Protein AF-A0A109KFL0-F1 (afdb_monomer_lite)

Structure (mmCIF, N/CA/C/O backbone):
data_AF-A0A109KFL0-F1
#
_entry.id   AF-A0A109KFL0-F1
#
loop_
_atom_site.group_PDB
_atom_site.id
_atom_site.type_symbol
_atom_site.label_atom_id
_atom_site.label_alt_id
_atom_site.label_comp_id
_atom_site.label_asym_id
_atom_site.label_entity_id
_atom_site.label_seq_id
_atom_site.pdbx_PDB_ins_code
_atom_site.Cartn_x
_atom_site.Cartn_y
_atom_site.Cartn_z
_atom_site.occupancy
_atom_site.B_iso_or_equiv
_atom_site.auth_seq_id
_atom_site.auth_comp_id
_atom_site.auth_asym_id
_atom_site.auth_atom_id
_atom_site.pdbx_PDB_model_num
ATOM 1 N N . MET A 1 1 ? 1.270 22.068 -15.092 1.00 33.88 1 MET A N 1
ATOM 2 C CA . MET A 1 1 ? 1.222 20.608 -14.854 1.00 33.88 1 MET A CA 1
ATOM 3 C C . MET A 1 1 ? 2.651 20.091 -14.741 1.00 33.88 1 MET A C 1
ATOM 5 O O . MET A 1 1 ? 3.387 20.202 -15.711 1.00 33.88 1 MET A O 1
ATOM 9 N N . ASN A 1 2 ? 3.074 19.600 -13.573 1.00 42.84 2 ASN A N 1
ATOM 10 C CA . ASN A 1 2 ? 4.474 19.226 -13.339 1.00 42.84 2 ASN A CA 1
ATOM 11 C C . ASN A 1 2 ? 4.716 17.763 -13.730 1.00 42.84 2 ASN A C 1
ATOM 13 O O . ASN A 1 2 ? 4.313 16.843 -13.018 1.00 42.84 2 ASN A O 1
ATOM 17 N N . ASN A 1 3 ? 5.386 17.572 -14.867 1.00 49.91 3 ASN A N 1
ATOM 18 C CA . ASN A 1 3 ? 5.832 16.284 -15.389 1.00 49.91 3 ASN A CA 1
ATOM 19 C C . ASN A 1 3 ? 6.999 15.736 -14.550 1.00 49.91 3 ASN A C 1
ATOM 21 O O . ASN A 1 3 ? 8.153 15.783 -14.964 1.00 49.91 3 ASN A O 1
ATOM 25 N N . ASN A 1 4 ? 6.703 15.176 -13.374 1.00 55.09 4 ASN A N 1
ATOM 26 C CA . ASN A 1 4 ? 7.622 14.277 -12.669 1.00 55.09 4 ASN A CA 1
ATOM 27 C C . ASN A 1 4 ? 7.576 12.898 -13.348 1.00 55.09 4 ASN A C 1
ATOM 29 O O . ASN A 1 4 ? 7.119 11.915 -12.757 1.00 55.09 4 ASN A O 1
ATOM 33 N N . ALA A 1 5 ? 7.983 12.855 -14.622 1.00 48.16 5 ALA A N 1
ATOM 34 C CA . ALA A 1 5 ? 8.318 11.613 -15.303 1.00 48.16 5 ALA A CA 1
ATOM 35 C C . ALA A 1 5 ? 9.259 10.841 -14.373 1.00 48.16 5 ALA A C 1
ATOM 37 O O . ALA A 1 5 ? 10.198 11.424 -13.835 1.00 48.16 5 ALA A O 1
ATOM 38 N N . LEU A 1 6 ? 8.906 9.590 -14.077 1.00 59.59 6 LEU A N 1
ATOM 39 C CA . LEU A 1 6 ? 9.427 8.803 -12.966 1.00 59.59 6 LEU A CA 1
ATOM 40 C C . LEU A 1 6 ? 10.961 8.764 -12.949 1.00 59.59 6 LEU A C 1
ATOM 42 O O . LEU A 1 6 ? 11.564 7.835 -13.479 1.00 59.59 6 LEU A O 1
ATOM 46 N N . ASN A 1 7 ? 11.606 9.721 -12.278 1.00 63.00 7 ASN A N 1
ATOM 47 C CA . ASN A 1 7 ? 12.985 9.526 -11.87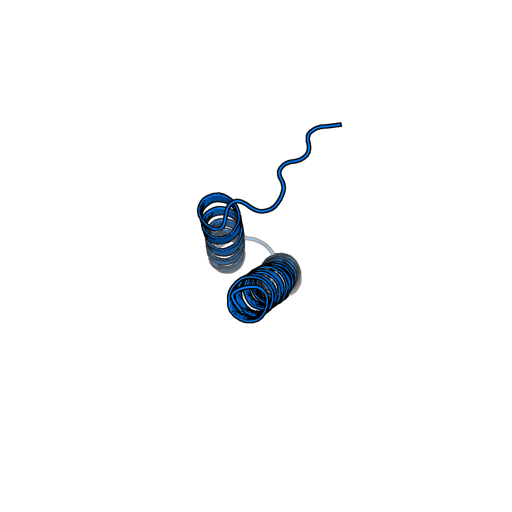2 1.00 63.00 7 ASN A CA 1
ATOM 48 C C . ASN A 1 7 ? 12.960 8.302 -10.936 1.00 63.00 7 ASN A C 1
ATOM 50 O O . ASN A 1 7 ? 12.223 8.344 -9.939 1.00 63.00 7 ASN A O 1
ATOM 54 N N . PRO A 1 8 ? 13.692 7.214 -11.238 1.00 64.62 8 PRO A N 1
ATOM 55 C CA . PRO A 1 8 ? 13.653 5.975 -10.460 1.00 64.62 8 PRO A CA 1
ATOM 56 C C . PRO A 1 8 ? 13.890 6.218 -8.964 1.00 64.62 8 PRO A C 1
ATOM 58 O O . PRO A 1 8 ? 13.241 5.585 -8.129 1.00 64.62 8 PRO A O 1
ATOM 61 N N . SER A 1 9 ? 14.713 7.212 -8.622 1.00 68.50 9 SER A N 1
ATOM 62 C CA . SER A 1 9 ? 14.973 7.646 -7.246 1.00 68.50 9 SER A CA 1
ATOM 63 C C . SER A 1 9 ? 13.715 8.190 -6.556 1.00 68.50 9 SER A C 1
ATOM 65 O O . SER A 1 9 ? 13.445 7.877 -5.401 1.00 68.50 9 SER A O 1
ATOM 67 N N . THR A 1 10 ? 12.883 8.955 -7.272 1.00 81.56 10 THR A N 1
ATOM 68 C CA . THR A 1 10 ? 11.619 9.497 -6.735 1.00 81.56 10 THR A CA 1
ATOM 69 C C . THR A 1 10 ? 10.536 8.426 -6.604 1.00 81.56 10 THR A C 1
ATOM 71 O O . THR A 1 10 ? 9.743 8.461 -5.661 1.00 81.56 10 THR A O 1
ATOM 74 N N . ALA A 1 11 ? 10.511 7.446 -7.513 1.00 86.44 11 ALA A N 1
ATOM 75 C CA . ALA A 1 11 ? 9.586 6.318 -7.448 1.00 86.44 11 ALA A CA 1
ATOM 76 C C . ALA A 1 11 ? 9.893 5.424 -6.237 1.00 86.44 11 ALA A C 1
ATOM 78 O O . ALA A 1 11 ? 8.990 5.124 -5.455 1.00 86.44 11 ALA A O 1
ATOM 79 N N . ALA A 1 12 ? 11.170 5.082 -6.033 1.00 88.94 12 ALA A N 1
ATOM 80 C CA . ALA A 1 12 ? 11.626 4.286 -4.896 1.00 88.94 12 ALA A CA 1
ATOM 81 C C . ALA A 1 12 ? 11.271 4.940 -3.550 1.00 88.94 12 ALA A C 1
ATOM 83 O O . ALA A 1 12 ? 10.684 4.283 -2.688 1.00 88.94 12 ALA A O 1
ATOM 84 N N . SER A 1 13 ? 11.520 6.245 -3.394 1.00 92.81 13 SER A N 1
ATOM 85 C CA . SER A 1 13 ? 11.169 6.981 -2.170 1.00 92.81 13 SER A CA 1
ATOM 86 C C . SER A 1 13 ? 9.667 6.967 -1.882 1.00 92.81 13 SER A C 1
ATOM 88 O O . SER A 1 13 ? 9.253 6.781 -0.739 1.00 92.81 13 SER A O 1
ATOM 90 N N . ARG A 1 14 ? 8.821 7.104 -2.912 1.00 93.44 14 ARG A N 1
ATOM 91 C CA . ARG A 1 14 ? 7.357 7.048 -2.752 1.00 93.44 14 ARG A CA 1
ATOM 92 C C . ARG A 1 14 ? 6.865 5.652 -2.374 1.00 93.44 14 ARG A C 1
ATOM 94 O O . ARG A 1 14 ? 5.976 5.532 -1.531 1.00 93.44 14 ARG A O 1
ATOM 101 N N . ILE A 1 15 ? 7.442 4.608 -2.970 1.00 95.19 15 ILE A N 1
ATOM 102 C CA . ILE A 1 15 ? 7.146 3.212 -2.618 1.00 95.19 15 ILE A CA 1
ATOM 103 C C . ILE A 1 15 ? 7.507 2.964 -1.147 1.00 95.19 15 ILE A C 1
ATOM 105 O O . ILE A 1 15 ? 6.667 2.481 -0.386 1.00 95.19 15 ILE A O 1
ATOM 109 N N . ALA A 1 16 ? 8.716 3.351 -0.727 1.00 94.88 16 ALA A N 1
ATOM 110 C CA . ALA A 1 16 ? 9.177 3.207 0.652 1.00 94.88 16 ALA A CA 1
ATOM 111 C C . ALA A 1 16 ? 8.290 3.979 1.642 1.00 94.88 16 ALA A C 1
ATOM 113 O O . ALA A 1 16 ? 7.885 3.426 2.664 1.00 94.88 16 ALA A O 1
ATOM 114 N N . ALA A 1 17 ? 7.905 5.213 1.304 1.00 97.06 17 ALA A N 1
ATOM 115 C CA . ALA A 1 17 ? 7.011 6.020 2.128 1.00 97.06 17 ALA A CA 1
ATOM 116 C C . ALA A 1 17 ? 5.643 5.349 2.330 1.00 97.06 17 ALA A C 1
ATOM 118 O O . ALA A 1 17 ? 5.132 5.306 3.447 1.00 97.06 17 ALA A O 1
ATOM 119 N N . HIS A 1 18 ? 5.049 4.774 1.278 1.00 97.81 18 HIS A N 1
ATOM 120 C CA . HIS A 1 18 ? 3.796 4.029 1.412 1.00 97.81 18 HIS A CA 1
ATOM 121 C C . HIS A 1 18 ? 3.944 2.768 2.264 1.00 97.81 18 HIS A C 1
ATOM 123 O O . HIS A 1 18 ? 3.080 2.517 3.102 1.00 97.81 18 HIS A O 1
ATOM 129 N N . LYS A 1 19 ? 5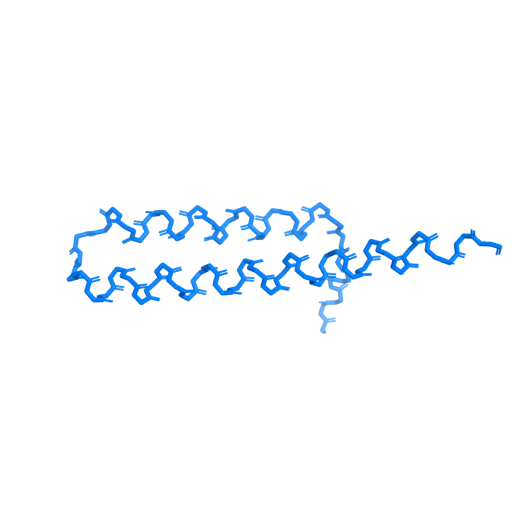.041 2.018 2.128 1.00 97.12 19 LYS A N 1
ATOM 130 C CA . LYS A 1 19 ? 5.315 0.864 2.998 1.00 97.12 19 LYS A CA 1
ATOM 131 C C . LYS A 1 19 ? 5.459 1.281 4.467 1.00 97.12 19 LYS A C 1
ATOM 133 O O . LYS A 1 19 ? 4.840 0.667 5.331 1.00 97.12 19 LYS A O 1
ATOM 138 N N . ALA A 1 20 ? 6.185 2.363 4.748 1.00 97.69 20 ALA A N 1
ATOM 139 C CA . ALA A 1 20 ? 6.329 2.900 6.101 1.00 97.69 20 ALA A CA 1
ATOM 140 C C . ALA A 1 20 ? 4.984 3.358 6.692 1.00 97.69 20 ALA A C 1
ATOM 142 O O . ALA A 1 20 ? 4.654 3.007 7.822 1.00 97.69 20 ALA A O 1
ATOM 143 N N . MET A 1 21 ? 4.165 4.071 5.910 1.00 96.88 21 MET A N 1
ATOM 144 C CA . MET A 1 21 ? 2.815 4.470 6.328 1.00 96.88 21 MET A CA 1
ATOM 145 C C . MET A 1 21 ? 1.899 3.266 6.585 1.00 96.88 21 MET A C 1
ATOM 147 O O . MET A 1 21 ? 1.094 3.302 7.513 1.00 96.88 21 MET A O 1
ATOM 151 N N . ALA A 1 22 ? 2.023 2.193 5.796 1.00 97.81 22 ALA A N 1
ATOM 152 C CA . ALA A 1 22 ? 1.280 0.958 6.027 1.00 97.81 22 ALA A CA 1
ATOM 153 C C . ALA A 1 22 ? 1.651 0.335 7.381 1.00 97.81 22 ALA A C 1
ATOM 155 O O . ALA A 1 22 ? 0.761 -0.008 8.155 1.00 97.81 22 ALA A O 1
ATOM 156 N N . LEU A 1 23 ? 2.946 0.252 7.700 1.00 97.56 23 LEU A N 1
ATOM 157 C CA . LEU A 1 23 ? 3.413 -0.241 8.998 1.00 97.56 23 LEU A CA 1
ATOM 158 C C . LEU A 1 23 ? 2.939 0.656 10.145 1.00 97.56 23 LEU A C 1
ATOM 160 O O . LEU A 1 23 ? 2.384 0.155 11.116 1.00 97.56 23 LEU A O 1
ATOM 164 N N . ALA A 1 24 ? 3.058 1.978 10.008 1.00 96.88 24 ALA A N 1
ATOM 165 C CA . ALA A 1 24 ? 2.563 2.928 11.004 1.00 96.88 24 ALA A CA 1
ATOM 166 C C . ALA A 1 24 ? 1.052 2.775 11.262 1.00 96.88 24 ALA A C 1
ATOM 168 O O . ALA A 1 24 ? 0.601 2.910 12.397 1.00 96.88 24 ALA A O 1
ATOM 169 N N . ALA A 1 25 ? 0.262 2.439 10.234 1.00 96.75 25 ALA A N 1
ATOM 170 C CA . ALA A 1 25 ? -1.167 2.184 10.394 1.00 96.75 25 ALA A CA 1
ATOM 171 C C . ALA A 1 25 ? -1.465 0.964 11.281 1.00 96.75 25 ALA A C 1
ATOM 173 O O . ALA A 1 25 ? -2.480 0.971 11.974 1.00 96.75 25 ALA A O 1
ATOM 174 N N . LEU A 1 26 ? -0.592 -0.051 11.304 1.00 94.62 26 LEU A N 1
ATOM 175 C CA . LEU A 1 26 ? -0.742 -1.214 12.186 1.00 94.62 26 LEU A CA 1
ATOM 176 C C . LEU A 1 26 ? -0.519 -0.859 13.663 1.00 94.62 26 LEU A C 1
ATOM 178 O O . LEU A 1 26 ? -1.151 -1.473 14.520 1.00 94.62 26 LEU A O 1
ATOM 182 N N . TYR A 1 27 ? 0.318 0.145 13.939 1.00 95.38 27 TYR A N 1
ATOM 183 C CA . TYR A 1 27 ? 0.627 0.631 15.289 1.00 95.38 27 TYR A CA 1
ATOM 184 C C . TYR A 1 27 ? -0.328 1.719 15.802 1.00 95.38 27 TYR A C 1
ATOM 186 O O . TYR A 1 27 ? -0.242 2.104 16.963 1.00 95.38 27 TYR A O 1
ATOM 194 N N . ALA A 1 28 ? -1.221 2.246 14.961 1.00 94.88 28 ALA A N 1
ATOM 195 C CA . ALA A 1 28 ? -2.134 3.317 15.357 1.00 94.88 28 ALA A CA 1
ATOM 196 C C . ALA A 1 28 ? -3.176 2.839 16.384 1.00 94.88 28 ALA A C 1
ATOM 198 O O . ALA A 1 28 ? -3.683 1.730 16.275 1.00 94.88 28 ALA A O 1
ATOM 199 N N . ASP A 1 29 ? -3.602 3.702 17.304 1.00 94.12 29 ASP A N 1
ATOM 200 C CA . ASP A 1 29 ? -4.635 3.380 18.303 1.00 94.12 29 ASP A CA 1
ATOM 201 C C . ASP A 1 29 ? -6.064 3.575 17.754 1.00 94.12 29 ASP A C 1
ATOM 203 O O . ASP A 1 29 ? -6.861 4.382 18.215 1.00 94.12 29 ASP A O 1
ATOM 207 N N . SER A 1 30 ? -6.367 2.894 16.649 1.00 93.31 30 SER A N 1
ATOM 208 C CA . SER A 1 30 ? -7.702 2.877 16.029 1.00 93.31 30 SER A CA 1
ATOM 209 C C . SER A 1 30 ? -8.213 1.446 15.925 1.00 93.31 30 SER A C 1
ATOM 211 O O . SER A 1 30 ? -7.439 0.509 16.105 1.00 93.31 30 SER A O 1
ATOM 213 N N . SER A 1 31 ? -9.498 1.241 15.620 1.00 97.00 31 SER A N 1
ATOM 214 C CA . SER A 1 31 ? -10.067 -0.111 15.512 1.00 97.00 31 SER A CA 1
ATOM 215 C C . SER A 1 31 ? -9.316 -0.993 14.507 1.00 97.00 31 SER A C 1
ATOM 217 O O . SER A 1 31 ? -8.775 -0.505 13.511 1.00 97.00 31 SER A O 1
ATOM 219 N N . LEU A 1 32 ? -9.316 -2.312 14.734 1.00 96.31 32 LEU A N 1
ATOM 220 C CA . LEU A 1 32 ? -8.617 -3.271 13.871 1.00 96.31 32 LEU A CA 1
ATOM 221 C C . LEU A 1 32 ? -9.010 -3.116 12.393 1.00 96.31 32 LEU A C 1
ATOM 223 O O . LEU A 1 32 ? -8.136 -3.037 11.530 1.00 96.31 32 LEU A O 1
ATOM 227 N N . SER A 1 33 ? -10.309 -2.996 12.109 1.00 97.75 33 SER A N 1
ATOM 228 C CA . SER A 1 33 ? -10.825 -2.788 10.751 1.00 97.75 33 SER A CA 1
ATOM 229 C C . SER A 1 33 ? -10.270 -1.513 10.110 1.00 97.75 33 SER A C 1
ATOM 231 O O . SER A 1 33 ? -9.872 -1.529 8.947 1.00 97.75 33 SER A O 1
ATOM 233 N N . THR A 1 34 ? -10.170 -0.424 10.879 1.00 97.56 34 THR A N 1
ATOM 234 C CA . THR A 1 34 ? -9.607 0.852 10.409 1.00 97.56 34 THR A CA 1
ATOM 235 C C . THR A 1 34 ? -8.121 0.723 10.085 1.00 97.56 34 THR A C 1
ATOM 237 O O . THR A 1 34 ? -7.672 1.184 9.032 1.00 97.56 34 THR A O 1
ATOM 240 N N . ARG A 1 35 ? -7.349 0.062 10.956 1.00 97.56 35 ARG A N 1
ATOM 241 C CA . ARG A 1 35 ? -5.912 -0.169 10.735 1.00 97.56 35 ARG A CA 1
ATOM 242 C C . ARG A 1 35 ? -5.665 -1.013 9.493 1.00 97.56 35 ARG A C 1
ATOM 244 O O . ARG A 1 35 ? -4.843 -0.637 8.661 1.00 97.56 35 ARG A O 1
ATOM 251 N N . LEU A 1 36 ? -6.422 -2.099 9.326 1.00 97.94 36 LEU A N 1
ATOM 252 C CA . LEU A 1 36 ? -6.327 -2.970 8.154 1.00 97.94 36 LEU A CA 1
ATOM 253 C C . LEU A 1 36 ? -6.706 -2.243 6.862 1.00 97.94 36 LEU A C 1
ATOM 255 O O . LEU A 1 36 ? -5.991 -2.360 5.869 1.00 97.94 36 LEU A O 1
ATOM 259 N N . ALA A 1 37 ? -7.776 -1.445 6.866 1.00 98.00 37 ALA A N 1
ATOM 260 C CA . ALA A 1 37 ? -8.168 -0.655 5.700 1.00 98.00 37 ALA A CA 1
ATOM 261 C C . ALA A 1 37 ? -7.064 0.336 5.284 1.00 98.00 37 ALA A C 1
ATOM 263 O O . ALA A 1 37 ? -6.699 0.407 4.108 1.00 98.00 37 ALA A O 1
ATOM 264 N N . ARG A 1 38 ? -6.473 1.055 6.250 1.00 97.75 38 ARG A N 1
ATOM 265 C CA . ARG A 1 38 ? -5.365 1.996 6.007 1.00 97.75 38 ARG A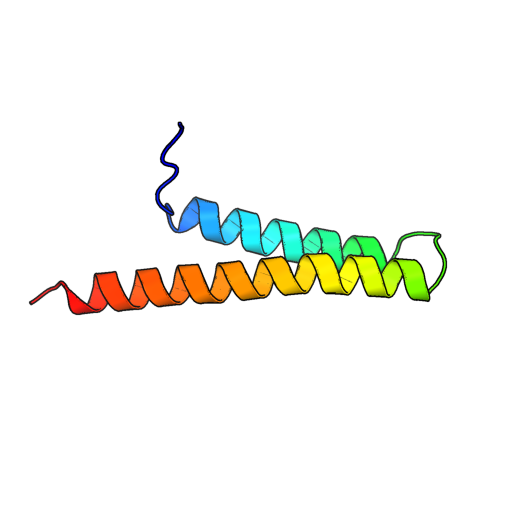 CA 1
ATOM 266 C C . ARG A 1 38 ? -4.099 1.291 5.521 1.00 97.75 38 ARG A C 1
ATOM 268 O O . ARG A 1 38 ? -3.483 1.752 4.559 1.00 97.75 38 ARG A O 1
ATOM 275 N N . TYR A 1 39 ? -3.740 0.167 6.141 1.00 98.31 39 TYR A N 1
ATOM 276 C CA . TYR A 1 39 ? -2.634 -0.684 5.701 1.00 98.31 39 TY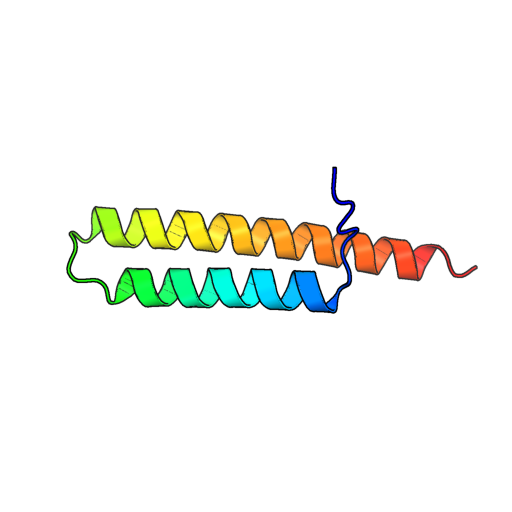R A CA 1
ATOM 277 C C . TYR A 1 39 ? -2.825 -1.111 4.241 1.00 98.31 39 TYR A C 1
ATOM 279 O O . TYR A 1 39 ? -1.951 -0.878 3.403 1.00 98.31 39 TYR A O 1
ATOM 287 N N . ASN A 1 40 ? -3.998 -1.660 3.917 1.00 98.06 40 ASN A N 1
ATOM 288 C CA . ASN A 1 40 ? -4.319 -2.143 2.578 1.00 98.06 40 ASN A CA 1
ATOM 289 C C . ASN A 1 40 ? -4.278 -1.019 1.542 1.00 98.06 40 ASN A C 1
ATOM 291 O O . ASN A 1 40 ? -3.687 -1.201 0.477 1.00 98.06 40 ASN A O 1
ATOM 295 N N . HIS A 1 41 ? -4.823 0.155 1.867 1.00 98.12 41 HIS A N 1
ATOM 296 C CA . HIS A 1 41 ? -4.773 1.328 0.997 1.00 98.12 41 HIS A CA 1
ATOM 297 C C . HIS A 1 41 ? -3.327 1.737 0.663 1.00 98.12 41 HIS A C 1
ATOM 299 O O . HIS A 1 41 ? -2.986 1.948 -0.504 1.00 98.12 41 HIS A O 1
ATOM 305 N N . HIS A 1 42 ? -2.448 1.809 1.667 1.00 98.12 42 HIS A N 1
ATOM 306 C CA . HIS A 1 42 ? -1.044 2.156 1.446 1.00 98.12 42 HIS A CA 1
ATOM 307 C C . HIS A 1 42 ? -0.284 1.070 0.673 1.00 98.12 42 HIS A C 1
ATOM 309 O O . HIS A 1 42 ? 0.450 1.389 -0.264 1.00 98.12 42 HIS A O 1
ATOM 315 N N . MET A 1 43 ? -0.509 -0.205 0.989 1.00 98.00 43 MET A N 1
ATOM 316 C CA . MET A 1 43 ? 0.120 -1.321 0.281 1.00 98.00 43 MET A CA 1
ATOM 317 C C . MET A 1 43 ? -0.347 -1.443 -1.173 1.00 98.00 43 MET A C 1
ATOM 319 O O . MET A 1 43 ? 0.460 -1.756 -2.046 1.00 98.00 43 MET A O 1
ATOM 323 N N . GLN A 1 44 ? -1.618 -1.160 -1.471 1.00 98.31 44 GLN A N 1
ATOM 324 C CA . GLN A 1 44 ? -2.127 -1.139 -2.845 1.00 98.31 44 GLN A CA 1
ATOM 325 C C . GLN A 1 44 ? -1.426 -0.063 -3.681 1.00 98.31 44 GLN A C 1
ATOM 327 O O . GLN A 1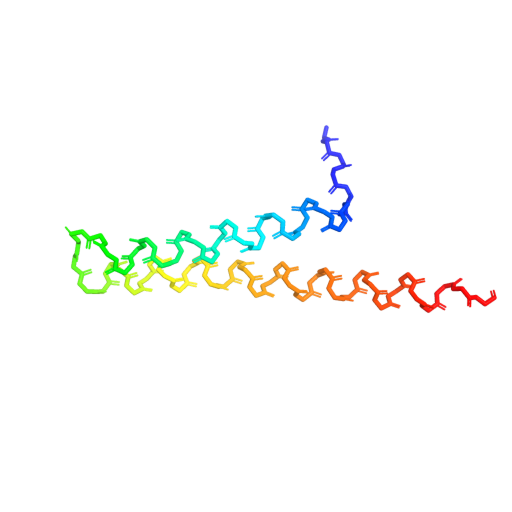 44 ? -1.003 -0.340 -4.804 1.00 98.31 44 GLN A O 1
ATOM 332 N N . ARG A 1 45 ? -1.236 1.140 -3.121 1.00 96.31 45 ARG A N 1
ATOM 333 C CA . ARG A 1 45 ? -0.470 2.206 -3.783 1.00 96.31 45 ARG A CA 1
ATOM 334 C C . ARG A 1 45 ? 0.994 1.821 -3.983 1.00 96.31 45 ARG A C 1
ATOM 336 O O . ARG A 1 45 ? 1.520 2.045 -5.068 1.00 96.31 45 ARG A O 1
ATOM 343 N N . ALA A 1 46 ? 1.634 1.221 -2.977 1.00 97.25 46 ALA A N 1
ATOM 344 C CA . ALA A 1 46 ? 3.018 0.761 -3.087 1.00 97.25 46 ALA A CA 1
ATOM 345 C C . ALA A 1 46 ? 3.187 -0.255 -4.228 1.00 97.25 46 ALA A C 1
ATOM 347 O O . ALA A 1 46 ? 4.025 -0.041 -5.099 1.00 97.25 46 ALA A O 1
ATOM 348 N N . ARG A 1 47 ? 2.330 -1.285 -4.285 1.00 96.62 47 ARG A N 1
ATOM 349 C CA . ARG A 1 47 ? 2.359 -2.308 -5.346 1.00 96.62 47 ARG A CA 1
ATOM 350 C C . ARG A 1 47 ? 2.118 -1.729 -6.738 1.00 96.62 47 ARG A C 1
ATOM 352 O O . ARG A 1 47 ? 2.790 -2.108 -7.689 1.00 96.62 47 ARG A O 1
ATOM 359 N N . SER A 1 48 ? 1.176 -0.792 -6.866 1.00 95.94 48 SER A N 1
ATOM 360 C CA . SER A 1 48 ? 0.920 -0.118 -8.143 1.00 95.94 48 SER A CA 1
ATOM 361 C C . SER A 1 48 ? 2.140 0.678 -8.613 1.00 95.94 48 SER A C 1
ATOM 363 O O . SER A 1 48 ? 2.507 0.597 -9.782 1.00 95.94 48 SER A O 1
ATOM 365 N N . LEU A 1 49 ? 2.806 1.398 -7.706 1.00 94.31 49 LEU A N 1
ATOM 366 C CA . LEU A 1 49 ? 4.031 2.129 -8.029 1.00 94.31 49 LEU A CA 1
ATOM 367 C C . LEU A 1 49 ? 5.200 1.194 -8.362 1.00 94.31 49 LEU A C 1
ATOM 369 O O . LEU A 1 49 ? 5.962 1.507 -9.271 1.00 94.31 49 LEU A O 1
ATOM 373 N N . GLU A 1 50 ? 5.334 0.059 -7.672 1.00 94.25 50 GLU A N 1
ATOM 374 C CA . GLU A 1 50 ? 6.342 -0.964 -7.985 1.00 94.25 50 GLU A CA 1
ATOM 375 C C . GLU A 1 50 ? 6.164 -1.516 -9.398 1.00 94.25 50 GLU A C 1
ATOM 377 O O . GLU A 1 50 ? 7.133 -1.555 -10.151 1.00 94.25 50 GLU A O 1
ATOM 382 N N . LEU A 1 51 ? 4.930 -1.856 -9.784 1.00 94.25 51 LEU A N 1
ATOM 383 C CA . LEU A 1 51 ? 4.627 -2.336 -11.132 1.00 94.25 51 LEU A CA 1
ATOM 384 C C . LEU A 1 51 ? 4.981 -1.293 -12.199 1.00 94.25 51 LEU A C 1
ATOM 386 O O . LEU A 1 51 ? 5.607 -1.624 -13.202 1.00 94.25 51 LEU A O 1
ATOM 390 N N . MET A 1 52 ? 4.619 -0.026 -11.976 1.00 91.75 52 MET A N 1
ATOM 391 C CA . MET A 1 52 ? 4.937 1.053 -12.919 1.00 91.75 52 MET A CA 1
ATOM 392 C C . MET A 1 52 ? 6.446 1.294 -13.017 1.00 91.75 52 MET A C 1
ATOM 394 O O . MET A 1 52 ? 6.970 1.482 -14.111 1.00 91.75 52 MET A O 1
ATOM 398 N N . ALA A 1 53 ? 7.158 1.267 -11.889 1.00 90.31 53 ALA A N 1
ATOM 399 C CA . ALA A 1 53 ? 8.608 1.425 -11.868 1.00 90.31 53 ALA A CA 1
ATOM 400 C C . ALA A 1 53 ? 9.322 0.261 -12.571 1.00 90.31 53 ALA A C 1
ATOM 402 O O . ALA A 1 53 ? 10.295 0.486 -13.293 1.00 90.31 53 ALA A O 1
ATOM 403 N N . ASP A 1 54 ? 8.838 -0.967 -12.387 1.00 90.00 54 ASP A N 1
ATOM 404 C CA . ASP A 1 54 ? 9.392 -2.142 -13.053 1.00 90.00 54 ASP A CA 1
ATOM 405 C C . ASP A 1 54 ? 9.131 -2.123 -14.562 1.00 90.00 54 ASP A C 1
ATOM 407 O O . ASP A 1 54 ? 10.059 -2.301 -15.349 1.00 90.00 54 ASP A O 1
ATOM 411 N N . LEU A 1 55 ? 7.914 -1.766 -14.980 1.00 89.38 55 LEU A N 1
ATOM 412 C CA 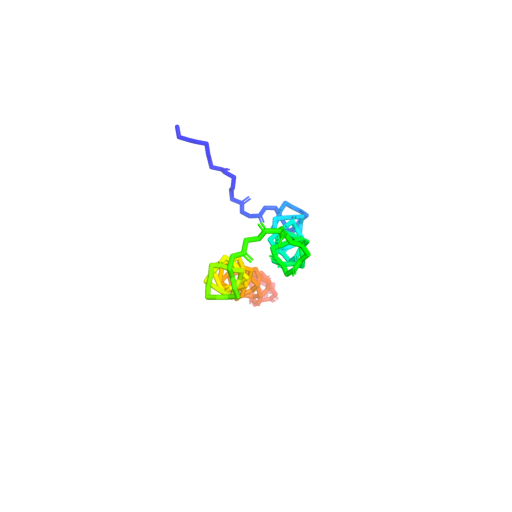. LEU A 1 55 ? 7.574 -1.594 -16.391 1.00 89.38 55 LEU A CA 1
ATOM 413 C C . LEU A 1 55 ? 8.464 -0.536 -17.060 1.00 89.38 55 LEU A C 1
ATOM 415 O O . LEU A 1 55 ? 9.027 -0.782 -18.126 1.00 89.38 55 LEU A O 1
ATOM 419 N N . VAL A 1 56 ? 8.670 0.613 -16.411 1.00 87.75 56 VAL A N 1
ATOM 420 C CA . VAL A 1 56 ? 9.580 1.658 -16.907 1.00 87.75 56 VAL A CA 1
ATOM 421 C C . VAL A 1 56 ? 11.021 1.152 -17.008 1.00 87.75 56 VAL A C 1
ATOM 423 O O . VAL A 1 56 ? 11.715 1.477 -17.973 1.00 87.75 56 VAL A O 1
ATOM 426 N N . ARG A 1 57 ? 11.492 0.347 -16.049 1.00 86.00 57 ARG A N 1
ATOM 427 C CA . ARG A 1 57 ? 12.833 -0.259 -16.091 1.00 86.00 57 ARG A CA 1
ATOM 428 C C . ARG A 1 57 ? 12.979 -1.218 -17.273 1.00 86.00 57 ARG A C 1
ATOM 430 O O . ARG A 1 57 ? 13.989 -1.158 -17.974 1.00 86.00 57 ARG A O 1
ATOM 437 N N . VAL A 1 58 ? 11.990 -2.084 -17.497 1.00 86.94 58 VAL A N 1
ATOM 438 C CA . VAL A 1 58 ? 11.984 -3.047 -18.610 1.00 86.94 58 VAL A CA 1
ATOM 439 C C . VAL A 1 58 ? 11.997 -2.320 -19.954 1.00 86.94 58 VAL A C 1
ATOM 441 O O . VAL A 1 58 ? 12.813 -2.657 -20.811 1.00 86.94 58 VAL A O 1
ATOM 444 N N . LEU A 1 59 ? 11.166 -1.285 -20.118 1.00 85.06 59 LEU A N 1
ATOM 445 C CA . LEU A 1 59 ? 11.121 -0.484 -21.345 1.00 85.06 59 LEU A CA 1
ATOM 446 C C . LEU A 1 59 ? 12.458 0.212 -21.635 1.00 85.06 59 LEU A C 1
ATOM 448 O O . LEU A 1 59 ? 12.952 0.128 -22.757 1.00 85.06 59 LEU A O 1
ATOM 452 N N . HIS A 1 60 ? 13.088 0.831 -20.630 1.00 80.31 60 HIS A N 1
ATOM 453 C CA . HIS A 1 60 ? 14.410 1.443 -20.811 1.00 80.31 60 HIS A CA 1
ATOM 454 C C . HIS A 1 60 ? 15.486 0.423 -21.198 1.00 80.31 60 HIS A C 1
ATOM 456 O O . HIS A 1 60 ? 16.334 0.720 -22.034 1.00 80.31 60 HIS A O 1
ATOM 462 N N . LYS A 1 61 ? 15.451 -0.790 -20.631 1.00 76.38 61 LYS A N 1
ATOM 463 C CA . LYS A 1 61 ? 16.389 -1.862 -20.995 1.00 76.38 61 LYS A CA 1
ATOM 464 C C . LYS A 1 61 ? 16.159 -2.373 -22.425 1.00 76.38 61 LYS A C 1
ATOM 466 O O . LYS A 1 61 ? 17.117 -2.752 -23.089 1.00 76.38 61 LYS A O 1
ATOM 471 N N . GLY A 1 62 ? 14.909 -2.392 -22.893 1.00 71.62 62 GLY A N 1
ATOM 472 C CA . GLY A 1 62 ? 14.536 -2.865 -24.230 1.00 71.62 62 GLY A CA 1
ATOM 473 C C . GLY A 1 62 ? 14.851 -1.894 -25.374 1.00 71.62 62 GLY A C 1
ATOM 474 O O . GLY A 1 62 ? 15.008 -2.346 -26.504 1.00 71.62 62 GLY A O 1
ATOM 475 N N . GLY A 1 63 ? 14.967 -0.591 -25.091 1.00 60.31 63 GLY A N 1
ATOM 476 C CA . GLY A 1 63 ? 15.279 0.453 -26.080 1.00 60.31 63 GLY A CA 1
ATOM 477 C C . GLY A 1 63 ? 16.768 0.635 -26.402 1.00 60.31 63 GLY A C 1
ATOM 478 O O . GLY A 1 63 ? 17.101 1.428 -27.275 1.00 60.31 63 GLY A O 1
ATOM 479 N N . ALA A 1 64 ? 17.665 -0.078 -25.716 1.00 58.69 64 ALA A N 1
ATOM 480 C CA . ALA A 1 64 ? 19.092 -0.105 -26.028 1.00 58.69 64 ALA A CA 1
ATOM 481 C C . ALA A 1 64 ? 19.381 -1.203 -27.068 1.00 58.69 64 ALA A C 1
ATOM 483 O O . ALA A 1 64 ? 19.839 -2.293 -26.717 1.00 58.69 64 ALA A O 1
ATOM 484 N N . LYS A 1 65 ? 19.055 -0.943 -28.336 1.00 49.81 65 LYS A N 1
ATOM 485 C CA . LYS A 1 65 ? 19.501 -1.732 -29.490 1.00 49.81 65 LYS A CA 1
ATOM 486 C C . LYS A 1 65 ? 19.889 -0.811 -30.631 1.00 49.81 65 LYS A C 1
ATOM 488 O O . LYS A 1 65 ? 19.118 0.139 -30.881 1.00 49.81 65 LYS A O 1
#

Radius of gyration: 15.16 Å; chains: 1; bounding box: 30×24×48 Å

Organism: Pseudomonas fluorescens (NCBI:txid294)

Sequence (65 aa):
MNNNALNPSTAASRIAAHKAMALAALYADSSLSTRLARYNHHMQRARSLELMADLVRVLHKGGAK

Secondary structure (DSSP, 8-state):
-------HHHHHHHHHHHHHHHHHHHHSSS-HHHHHHHHHHHHHHHHHHHHHHHHHHHHHHHT--

pLDDT: mean 86.29, std 16.54, range [33.88, 98.31]

Foldseek 3Di:
DDPPPPPVVVLVVLLVVLCVQLVVLCVDPDDPVRSVVRNVVSNVVSVVSVVVSVVVVVVVVVPPD